Protein AF-A0A6J2LS35-F1 (afdb_monomer_lite)

InterPro domains:
  IPR001895 Ras guanine-nucleotide exchange factors catalytic domain [PS50009] (1-99)
  IPR008937 Ras-like guanine nucleotide exchange factor [PTHR23113] (4-100)
  IPR023578 Ras guanine nucleotide exchange factor domain superfamily [SSF48366] (3-100)
  IPR036964 Ras guanine-nucleotide exchange factor, catalytic domain superfamily [G3DSA:1.10.840.10] (2-99)

Sequence (100 aa):
MHLRGALKRPQKKCVPFLGIYVSDLGMLHTAIQDYPEGHVKHLAKKRKELKVLEEIVLLQQAAQLYSIEPEERFGAWFWALERLSEKESYTLSCQLEPRS

pLDDT: mean 81.87, std 16.04, range [41.88, 97.75]

Foldseek 3Di:
DPPPPDPPDDPDQDDDDCVVLVVVLVVLVVVPVPDDDDPVVVVVSVVSNVVSVVVVVVNVVSNVPDPDDDDVVVVVVVVPDDDDDPVRVVVVVCVVPPDD

Structure (mmCIF, N/CA/C/O backbone):
data_AF-A0A6J2LS35-F1
#
_entry.id   AF-A0A6J2LS35-F1
#
loop_
_atom_site.group_PDB
_atom_site.id
_atom_site.type_symbol
_atom_site.label_atom_id
_atom_site.label_alt_id
_atom_site.label_comp_id
_atom_site.label_asym_id
_atom_site.label_entity_id
_atom_site.label_seq_id
_atom_site.pdbx_PDB_ins_code
_atom_site.Cartn_x
_atom_site.Cartn_y
_atom_site.Cartn_z
_atom_site.occupancy
_atom_site.B_iso_or_equiv
_atom_site.auth_seq_id
_atom_site.auth_comp_id
_atom_site.auth_asym_id
_atom_site.auth_atom_id
_atom_site.pdbx_PDB_model_num
ATOM 1 N N . MET A 1 1 ? 21.664 2.512 -8.862 1.00 41.88 1 MET A N 1
ATOM 2 C CA . MET A 1 1 ? 20.460 2.058 -9.592 1.00 41.88 1 MET A CA 1
ATOM 3 C C . MET A 1 1 ? 20.364 0.548 -9.428 1.00 41.88 1 MET A C 1
ATOM 5 O O . MET A 1 1 ? 21.020 -0.177 -10.165 1.00 41.88 1 MET A O 1
ATOM 9 N N . HIS A 1 2 ? 19.654 0.071 -8.404 1.00 42.22 2 HIS A N 1
ATOM 10 C CA . HIS A 1 2 ? 19.456 -1.367 -8.224 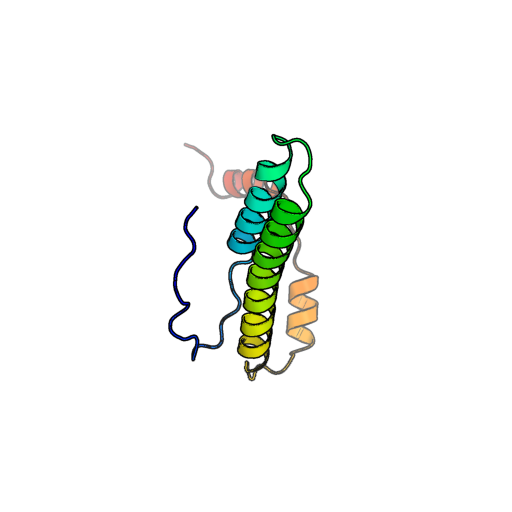1.00 42.22 2 HIS A CA 1
ATOM 11 C C . HIS A 1 2 ? 18.405 -1.825 -9.231 1.00 42.22 2 HIS A C 1
ATOM 13 O O . HIS A 1 2 ? 17.218 -1.844 -8.934 1.00 42.22 2 HIS A O 1
ATOM 19 N N . LEU A 1 3 ? 18.847 -2.177 -10.438 1.00 45.62 3 LEU A N 1
ATOM 20 C CA . LEU A 1 3 ? 18.076 -3.064 -11.297 1.00 45.62 3 LEU A CA 1
ATOM 21 C C . LEU A 1 3 ? 17.991 -4.380 -10.528 1.00 45.62 3 LEU A C 1
ATOM 23 O O . LEU A 1 3 ? 18.936 -5.170 -10.569 1.00 45.62 3 LEU A O 1
ATOM 27 N N . ARG A 1 4 ? 16.929 -4.565 -9.733 1.00 58.81 4 ARG A N 1
ATOM 28 C CA . ARG A 1 4 ? 16.684 -5.837 -9.060 1.00 58.81 4 ARG A CA 1
ATOM 29 C C . ARG A 1 4 ? 16.537 -6.872 -10.166 1.00 58.81 4 ARG A C 1
ATOM 31 O O . ARG A 1 4 ? 15.554 -6.908 -10.899 1.00 58.81 4 ARG A O 1
ATOM 38 N N . GLY A 1 5 ? 17.618 -7.626 -10.350 1.00 42.19 5 GLY A N 1
ATOM 39 C CA . GLY A 1 5 ? 17.678 -8.745 -11.260 1.00 42.19 5 GLY A CA 1
ATOM 40 C C . GLY A 1 5 ? 16.603 -9.724 -10.852 1.00 42.19 5 GLY A C 1
ATOM 41 O O . GLY A 1 5 ? 16.485 -10.018 -9.669 1.00 42.19 5 GLY A O 1
ATOM 42 N N . ALA A 1 6 ? 15.840 -10.168 -11.848 1.00 43.44 6 ALA A N 1
ATOM 43 C CA . ALA A 1 6 ? 14.891 -11.260 -11.779 1.00 43.44 6 ALA A CA 1
ATOM 44 C C . ALA A 1 6 ? 14.162 -11.351 -10.431 1.00 43.44 6 ALA A C 1
ATOM 46 O O . ALA A 1 6 ? 14.650 -11.980 -9.488 1.00 43.44 6 ALA A O 1
ATOM 47 N N . LEU A 1 7 ? 12.913 -10.886 -10.394 1.00 50.53 7 LEU A N 1
ATOM 48 C CA . LEU A 1 7 ? 11.897 -11.635 -9.662 1.00 50.53 7 LEU A CA 1
ATOM 49 C C . LEU A 1 7 ? 11.938 -13.083 -10.183 1.00 50.53 7 LEU A C 1
ATOM 51 O O . LEU A 1 7 ? 11.220 -13.478 -11.100 1.00 50.53 7 LEU A O 1
ATOM 55 N N . LYS A 1 8 ? 12.857 -13.884 -9.634 1.00 51.66 8 LYS A N 1
ATOM 56 C CA . LYS A 1 8 ? 12.871 -15.330 -9.741 1.00 51.66 8 LYS A CA 1
ATOM 57 C C . LYS A 1 8 ? 11.633 -15.773 -8.977 1.00 51.66 8 LYS A C 1
ATOM 59 O O . LYS A 1 8 ? 11.680 -15.997 -7.775 1.00 51.66 8 LYS A O 1
ATOM 64 N N . ARG A 1 9 ? 10.561 -15.894 -9.763 1.00 56.53 9 ARG A N 1
ATOM 65 C CA . ARG A 1 9 ? 9.250 -16.491 -9.492 1.00 56.53 9 ARG A CA 1
ATOM 66 C C . ARG A 1 9 ? 8.395 -15.768 -8.445 1.00 56.53 9 ARG A C 1
ATOM 68 O O . ARG A 1 9 ? 8.708 -15.818 -7.260 1.00 56.53 9 ARG A O 1
ATOM 75 N N . PRO A 1 10 ? 7.178 -15.359 -8.828 1.00 51.66 10 PRO A N 1
ATOM 76 C CA . PRO A 1 10 ? 6.040 -15.452 -7.941 1.00 51.66 10 PRO A CA 1
ATOM 77 C C . PRO A 1 10 ? 5.131 -16.580 -8.442 1.00 51.66 10 PRO A C 1
ATOM 79 O O . PRO A 1 10 ? 4.275 -16.385 -9.291 1.00 51.66 10 PRO A O 1
ATOM 82 N N . GLN A 1 11 ? 5.294 -17.779 -7.877 1.00 54.81 11 GLN A N 1
ATOM 83 C CA . GLN A 1 11 ? 4.161 -18.714 -7.763 1.00 54.81 11 GLN A CA 1
ATOM 84 C C . GLN A 1 11 ? 3.276 -18.371 -6.547 1.00 54.81 11 GLN A C 1
ATOM 86 O O . GLN A 1 11 ? 2.407 -19.146 -6.162 1.00 54.81 11 GLN A O 1
ATOM 91 N N . LYS A 1 12 ? 3.508 -17.223 -5.896 1.00 62.81 12 LYS A N 1
ATOM 92 C CA . LYS A 1 12 ? 2.760 -16.793 -4.718 1.00 62.81 12 LYS A CA 1
ATOM 93 C C . LYS A 1 12 ? 1.816 -15.670 -5.120 1.00 62.81 12 LYS A C 1
ATOM 95 O O . LYS A 1 12 ? 2.274 -14.622 -5.558 1.00 62.81 12 LYS A O 1
ATOM 100 N N . LYS A 1 13 ? 0.517 -15.911 -4.948 1.00 70.38 13 LYS A N 1
ATOM 101 C CA . LYS A 1 13 ? -0.524 -14.880 -4.975 1.00 70.38 13 LYS A CA 1
ATOM 102 C C . LYS A 1 13 ? -0.128 -13.828 -3.932 1.00 70.38 13 LYS A C 1
ATOM 104 O O . LYS A 1 13 ? -0.040 -14.167 -2.751 1.00 70.38 13 LYS A O 1
ATOM 109 N N . CYS A 1 14 ? 0.217 -12.615 -4.358 1.00 81.12 14 CYS A N 1
ATOM 110 C CA . CYS A 1 14 ? 0.576 -11.514 -3.465 1.00 81.12 14 CYS A CA 1
ATOM 111 C C . CYS A 1 14 ? 0.076 -10.180 -4.026 1.00 81.12 14 CYS A C 1
ATOM 113 O O . CYS A 1 14 ? 0.100 -9.960 -5.234 1.00 81.12 14 CYS A O 1
ATOM 115 N N . VAL A 1 15 ? -0.361 -9.284 -3.140 1.00 86.62 15 VAL A N 1
ATOM 116 C CA . VAL A 1 15 ? -0.545 -7.865 -3.461 1.00 86.62 15 VAL A CA 1
ATOM 117 C C . VAL A 1 15 ? 0.760 -7.149 -3.091 1.00 86.62 15 VAL A C 1
ATOM 119 O O . VAL A 1 15 ? 1.141 -7.175 -1.917 1.00 86.62 15 VAL A O 1
ATOM 122 N N . PRO A 1 16 ? 1.500 -6.570 -4.052 1.00 86.56 16 PRO A N 1
ATOM 123 C CA . PRO A 1 16 ? 2.797 -5.961 -3.778 1.00 86.56 16 PRO A CA 1
ATOM 124 C C . PRO A 1 16 ? 2.659 -4.597 -3.088 1.00 86.56 16 PRO A C 1
ATOM 126 O O . PRO A 1 16 ? 1.684 -3.872 -3.281 1.00 86.56 16 PRO A O 1
ATOM 129 N N . PHE A 1 17 ? 3.692 -4.196 -2.343 1.00 88.12 17 PHE A N 1
ATOM 130 C CA . PHE A 1 17 ? 3.796 -2.829 -1.836 1.00 88.12 17 PHE A CA 1
ATOM 131 C C . PHE A 1 17 ? 4.140 -1.864 -2.982 1.00 88.12 17 PHE A C 1
ATOM 133 O O . PHE A 1 17 ? 5.290 -1.775 -3.417 1.00 88.12 17 PHE A O 1
ATOM 140 N N . LEU A 1 18 ? 3.134 -1.127 -3.463 1.00 90.19 18 LEU A N 1
ATOM 141 C CA . LEU A 1 18 ? 3.268 -0.225 -4.613 1.00 90.19 18 LEU A CA 1
ATOM 142 C C . LEU A 1 18 ? 4.261 0.926 -4.392 1.00 90.19 18 LEU A C 1
ATOM 144 O O . LEU A 1 18 ? 4.800 1.449 -5.366 1.00 90.19 18 LEU A O 1
ATOM 148 N N . GLY A 1 19 ? 4.551 1.291 -3.138 1.00 89.38 19 GLY A N 1
ATOM 149 C CA . GLY A 1 19 ? 5.474 2.382 -2.818 1.00 89.38 19 GLY A CA 1
ATOM 150 C C . GLY A 1 19 ? 6.872 2.202 -3.417 1.00 89.38 19 GLY A C 1
ATOM 151 O O . GLY A 1 19 ? 7.463 3.182 -3.856 1.00 89.38 19 GLY A O 1
ATOM 152 N N . ILE A 1 20 ? 7.367 0.962 -3.538 1.00 88.00 20 ILE A N 1
ATOM 153 C CA . ILE A 1 20 ? 8.668 0.678 -4.175 1.00 88.00 20 ILE A CA 1
ATOM 154 C C . ILE A 1 20 ? 8.648 1.062 -5.660 1.00 88.00 20 ILE A C 1
ATOM 156 O O . ILE A 1 20 ? 9.554 1.745 -6.130 1.00 88.00 20 ILE A O 1
ATOM 160 N N . TYR A 1 21 ? 7.588 0.696 -6.382 1.00 89.12 21 TYR A N 1
ATOM 161 C CA . TYR A 1 21 ? 7.445 1.025 -7.800 1.00 89.12 21 TYR A CA 1
ATOM 162 C C . TYR A 1 21 ? 7.266 2.527 -8.024 1.00 89.12 21 TYR A C 1
ATOM 164 O O . TYR A 1 21 ? 7.840 3.086 -8.956 1.00 89.12 21 TYR A O 1
ATOM 172 N N . VAL A 1 22 ? 6.515 3.200 -7.147 1.00 90.00 22 VAL A N 1
ATOM 173 C CA . VAL A 1 22 ? 6.368 4.663 -7.184 1.00 90.00 22 VAL A CA 1
ATOM 174 C C . VAL A 1 22 ? 7.716 5.348 -6.949 1.00 90.00 22 VAL A C 1
ATOM 176 O O . VAL A 1 22 ? 8.042 6.292 -7.665 1.00 90.00 22 VAL A O 1
ATOM 179 N N . SER A 1 23 ? 8.530 4.860 -6.007 1.00 90.62 23 SER A N 1
ATOM 180 C CA . SER A 1 23 ? 9.891 5.369 -5.801 1.00 90.62 23 SER A CA 1
ATOM 181 C C . SER A 1 23 ? 10.787 5.145 -7.021 1.00 90.62 23 SER A C 1
ATOM 183 O O . SER A 1 23 ? 11.469 6.079 -7.437 1.00 90.62 23 SER A O 1
ATOM 185 N N . ASP A 1 24 ? 10.755 3.962 -7.640 1.00 86.44 24 ASP A N 1
ATOM 186 C CA . ASP A 1 24 ? 11.545 3.670 -8.844 1.00 86.44 24 ASP A CA 1
ATOM 187 C C . ASP A 1 24 ? 11.140 4.565 -10.026 1.00 86.44 24 ASP A C 1
ATOM 189 O O . ASP A 1 24 ? 12.001 5.119 -10.716 1.00 86.44 24 ASP A O 1
ATOM 193 N N . LEU A 1 25 ? 9.836 4.767 -10.233 1.00 88.56 25 LEU A N 1
ATOM 194 C CA . LEU A 1 25 ? 9.312 5.692 -11.242 1.00 88.56 25 LEU A CA 1
ATOM 195 C C . LEU A 1 25 ? 9.689 7.145 -10.930 1.00 88.56 25 LEU A C 1
ATOM 197 O O . LEU A 1 25 ? 10.081 7.879 -11.837 1.00 88.56 25 LEU A O 1
ATOM 201 N N . GLY A 1 26 ? 9.633 7.551 -9.661 1.00 87.38 26 GLY A N 1
ATOM 202 C CA . GLY A 1 26 ? 10.064 8.872 -9.205 1.00 87.38 26 GLY A CA 1
ATOM 203 C C . GLY A 1 26 ? 11.552 9.112 -9.458 1.00 87.38 26 GLY A C 1
ATOM 204 O O . GLY A 1 26 ? 11.924 10.129 -10.031 1.00 87.38 26 GLY A O 1
ATOM 205 N N . MET A 1 27 ? 12.411 8.142 -9.139 1.00 84.50 27 MET A N 1
ATOM 206 C CA . MET A 1 27 ? 13.845 8.216 -9.437 1.00 84.50 27 MET A CA 1
ATOM 207 C C . MET A 1 27 ? 14.121 8.280 -10.940 1.00 84.50 27 MET A C 1
ATOM 209 O O . MET A 1 27 ? 14.983 9.048 -11.375 1.00 84.50 27 MET A O 1
ATOM 213 N N . LEU A 1 28 ? 13.396 7.489 -11.741 1.00 83.00 28 LEU A N 1
ATOM 214 C CA . LEU A 1 28 ? 13.472 7.572 -13.198 1.00 83.00 28 LEU A CA 1
ATOM 215 C C . LEU A 1 28 ? 13.067 8.961 -13.688 1.00 83.00 28 LEU A C 1
ATOM 217 O O . LEU A 1 28 ? 13.724 9.440 -14.604 1.00 83.00 28 LEU A O 1
ATOM 221 N N . HIS A 1 29 ? 12.054 9.588 -13.076 1.00 79.25 29 HIS A N 1
ATOM 222 C CA . HIS A 1 29 ? 11.556 10.929 -13.392 1.00 79.25 29 HIS A CA 1
ATOM 223 C C . HIS A 1 29 ? 12.542 12.054 -13.014 1.00 79.25 29 HIS A C 1
ATOM 225 O O . HIS A 1 29 ? 12.779 12.954 -13.817 1.00 79.25 29 HIS A O 1
ATOM 231 N N . THR A 1 30 ? 13.149 12.006 -11.826 1.00 75.25 30 THR A N 1
ATOM 232 C CA . THR A 1 30 ? 14.061 13.060 -11.342 1.00 75.25 30 THR A CA 1
ATOM 233 C C . THR A 1 30 ? 15.407 13.046 -12.061 1.00 75.25 30 THR A C 1
ATOM 235 O O . THR A 1 30 ? 15.935 14.106 -12.377 1.00 75.25 30 THR A O 1
ATOM 238 N N . ALA A 1 31 ? 15.927 11.869 -12.431 1.00 64.50 31 ALA A N 1
ATOM 239 C CA . ALA A 1 31 ? 17.188 11.732 -13.175 1.00 64.50 31 ALA A CA 1
ATOM 240 C C . ALA A 1 31 ? 17.182 12.383 -14.583 1.00 64.50 31 ALA A C 1
ATOM 242 O O . ALA A 1 31 ? 18.167 12.294 -15.316 1.00 64.50 31 ALA A O 1
ATOM 243 N N . ILE A 1 32 ? 16.064 12.991 -14.989 1.00 54.84 32 ILE A N 1
ATOM 244 C CA . ILE A 1 32 ? 15.842 13.631 -16.291 1.00 54.84 32 ILE A CA 1
ATOM 245 C C . ILE A 1 32 ? 15.959 15.149 -16.222 1.00 54.84 32 ILE A C 1
ATOM 247 O O . ILE A 1 32 ? 16.265 15.753 -17.246 1.00 54.84 32 ILE A O 1
ATOM 251 N N . GLN A 1 33 ? 15.746 15.770 -15.058 1.00 54.78 33 GLN A N 1
ATOM 252 C CA . GLN A 1 33 ? 15.811 17.232 -14.947 1.00 54.78 33 GLN A CA 1
ATOM 253 C C . GLN A 1 33 ? 17.235 17.787 -15.145 1.00 54.78 33 GLN A C 1
ATOM 255 O O . GLN A 1 33 ? 17.385 18.973 -15.417 1.00 54.78 33 GLN A O 1
ATOM 260 N N . ASP A 1 34 ? 18.259 16.927 -15.124 1.00 55.16 34 ASP A N 1
ATOM 261 C CA . ASP A 1 34 ? 19.670 17.321 -15.205 1.00 55.16 34 ASP A CA 1
ATOM 262 C C . ASP A 1 34 ? 20.290 17.290 -16.623 1.00 55.16 34 ASP A C 1
ATOM 264 O O . ASP A 1 34 ? 21.495 17.515 -16.750 1.00 55.16 34 ASP A O 1
ATOM 268 N N . TYR A 1 35 ? 19.546 16.990 -17.705 1.00 56.19 35 TYR A N 1
ATOM 269 C CA . TYR A 1 35 ? 20.178 16.763 -19.023 1.00 56.19 35 TYR A CA 1
ATOM 270 C C . TYR A 1 35 ? 19.425 17.343 -20.235 1.00 56.19 35 TYR A C 1
ATOM 272 O O . TYR A 1 35 ? 18.290 16.936 -20.489 1.00 56.19 35 TYR A O 1
ATOM 280 N N . PRO A 1 36 ? 20.074 18.190 -21.069 1.00 59.97 36 PRO A N 1
ATOM 281 C CA . PRO A 1 36 ? 19.502 18.636 -22.335 1.00 59.97 36 PRO A CA 1
ATOM 282 C C . PRO A 1 36 ? 19.335 17.451 -23.302 1.00 59.97 36 PRO A C 1
ATOM 284 O O . PRO A 1 36 ? 20.163 16.538 -23.384 1.00 59.97 36 PRO A O 1
ATOM 287 N N . GLU A 1 37 ? 18.193 17.446 -23.975 1.00 59.19 37 GLU A N 1
ATOM 288 C CA . GLU A 1 37 ? 17.530 16.297 -24.582 1.00 59.19 37 GLU A CA 1
ATOM 289 C C . GLU A 1 37 ? 18.313 15.656 -25.740 1.00 59.19 37 GLU A C 1
ATOM 291 O O . GLU A 1 37 ? 18.639 16.291 -26.737 1.00 59.19 37 GLU A O 1
ATOM 296 N N . GLY A 1 38 ? 18.552 14.344 -25.652 1.00 64.00 38 GLY A N 1
ATOM 297 C CA . GLY A 1 38 ? 18.974 13.522 -26.789 1.00 64.00 38 GLY A CA 1
ATOM 298 C C . GLY A 1 38 ? 17.970 12.394 -27.036 1.00 64.00 38 GLY A C 1
ATOM 299 O O . GLY A 1 38 ? 17.673 11.630 -26.113 1.00 64.00 38 GLY A O 1
ATOM 300 N N . HIS A 1 39 ? 17.476 12.244 -28.272 1.00 66.44 39 HIS A N 1
ATOM 301 C CA . HIS A 1 39 ? 16.434 11.269 -28.658 1.00 66.44 39 HIS A CA 1
ATOM 302 C C . HIS A 1 39 ? 16.702 9.828 -28.175 1.00 66.44 39 HIS A C 1
ATOM 304 O O . HIS A 1 39 ? 15.795 9.137 -27.710 1.00 66.44 39 HIS A O 1
ATOM 310 N N . VAL A 1 40 ? 17.960 9.376 -28.208 1.00 66.12 40 VAL A N 1
ATOM 311 C CA . VAL A 1 40 ? 18.353 8.019 -27.780 1.00 66.12 40 VAL A CA 1
ATOM 312 C C . VAL A 1 40 ? 18.166 7.808 -26.267 1.00 66.12 40 VAL A C 1
ATOM 314 O O . VAL A 1 40 ? 17.743 6.731 -25.837 1.00 66.12 40 VAL A O 1
ATOM 317 N N . LYS A 1 41 ? 18.410 8.836 -25.442 1.00 68.69 41 LYS A N 1
ATOM 318 C CA . LYS A 1 41 ? 18.225 8.766 -23.980 1.00 68.69 41 LYS A CA 1
ATOM 319 C C . LYS A 1 41 ? 16.740 8.752 -23.600 1.00 68.69 41 LYS A C 1
ATOM 321 O O . LYS A 1 41 ? 16.362 8.030 -22.677 1.00 68.69 41 LYS A O 1
ATOM 326 N N . HIS A 1 42 ? 15.892 9.458 -24.354 1.00 70.88 42 HIS A N 1
ATOM 327 C CA . HIS A 1 42 ? 14.438 9.438 -24.159 1.00 70.88 42 HIS A CA 1
ATOM 328 C C . HIS A 1 42 ? 13.852 8.034 -24.386 1.00 70.88 42 HIS A C 1
ATOM 330 O O . HIS A 1 42 ? 13.045 7.551 -23.591 1.00 70.88 42 HIS A O 1
ATOM 336 N N . LEU A 1 43 ? 14.313 7.327 -25.422 1.00 78.56 43 LEU A N 1
ATOM 337 C CA . LEU A 1 43 ? 13.894 5.946 -25.686 1.00 78.56 43 LEU A CA 1
ATOM 338 C C . LEU A 1 43 ? 14.376 4.976 -24.600 1.00 78.56 43 LEU A C 1
ATOM 340 O O . LEU A 1 43 ? 13.620 4.108 -24.163 1.00 78.56 43 LEU A O 1
ATOM 344 N N . ALA A 1 44 ? 15.614 5.129 -24.121 1.00 80.88 44 ALA A N 1
ATOM 345 C CA . ALA A 1 44 ? 16.136 4.318 -23.022 1.00 80.88 44 ALA A CA 1
ATOM 346 C C . ALA A 1 44 ? 15.344 4.527 -21.717 1.00 80.88 44 ALA A C 1
ATOM 348 O O . ALA A 1 44 ? 15.081 3.558 -21.003 1.00 80.88 44 ALA A O 1
ATOM 349 N N . LYS A 1 45 ? 14.915 5.764 -21.433 1.00 78.00 45 LYS A N 1
ATOM 350 C CA . LYS A 1 45 ? 14.005 6.092 -20.326 1.00 78.00 45 LYS A CA 1
ATOM 351 C C . LYS A 1 45 ? 12.660 5.386 -20.493 1.00 78.00 45 LYS A C 1
ATOM 353 O O . LYS A 1 45 ? 12.262 4.640 -19.603 1.00 78.00 45 LYS A O 1
ATOM 358 N N . LYS A 1 46 ? 11.997 5.564 -21.640 1.00 83.88 46 LYS A N 1
ATOM 359 C CA . LYS A 1 46 ? 10.686 4.954 -21.918 1.00 83.88 46 LYS A CA 1
ATOM 360 C C . LYS A 1 46 ? 10.716 3.434 -21.790 1.00 83.88 46 LYS A C 1
ATOM 362 O O . LYS A 1 46 ? 9.798 2.848 -21.233 1.00 83.88 46 LYS A O 1
ATOM 367 N N . ARG A 1 47 ? 11.815 2.798 -22.205 1.00 87.75 47 ARG A N 1
ATOM 368 C CA . ARG A 1 47 ? 12.033 1.356 -22.008 1.00 87.75 47 ARG A CA 1
ATOM 369 C C . ARG A 1 47 ? 12.150 0.956 -20.535 1.00 87.75 47 ARG A C 1
ATOM 371 O O . ARG A 1 47 ? 11.714 -0.132 -20.184 1.00 87.75 47 ARG A O 1
ATOM 378 N N . LYS A 1 48 ? 12.753 1.784 -19.676 1.00 87.31 48 LYS A N 1
ATOM 379 C CA . LYS A 1 48 ? 12.849 1.505 -18.232 1.00 87.31 48 LYS A CA 1
ATOM 380 C C . LYS A 1 48 ? 11.509 1.711 -17.522 1.00 87.31 48 LYS A C 1
ATOM 382 O O . LYS A 1 48 ? 11.148 0.866 -16.716 1.00 87.31 48 LYS A O 1
ATOM 387 N N . GLU A 1 49 ? 10.773 2.771 -17.860 1.00 88.25 49 GLU A N 1
ATOM 388 C CA . GLU A 1 49 ? 9.403 2.994 -17.363 1.00 88.25 49 GLU A CA 1
ATOM 389 C C . GLU A 1 49 ? 8.488 1.826 -17.746 1.00 88.25 49 GLU A C 1
ATOM 391 O O . GLU A 1 49 ? 7.798 1.276 -16.893 1.00 88.25 49 GLU A O 1
ATOM 396 N N . LEU A 1 50 ? 8.539 1.399 -19.012 1.00 90.12 50 LEU A N 1
ATOM 397 C CA . LEU A 1 50 ? 7.729 0.288 -19.502 1.00 90.12 50 LEU A CA 1
ATOM 398 C C . LEU A 1 50 ? 8.008 -1.008 -18.731 1.00 90.12 50 LEU A C 1
ATOM 400 O O . LEU A 1 50 ? 7.063 -1.663 -18.317 1.00 90.12 50 LEU A O 1
ATOM 404 N N . LYS A 1 51 ? 9.277 -1.333 -18.455 1.00 90.38 51 LYS A N 1
ATOM 405 C CA . LYS A 1 51 ? 9.636 -2.522 -17.661 1.00 90.38 51 LYS A CA 1
ATOM 406 C C . LYS A 1 51 ? 9.028 -2.516 -16.259 1.00 90.38 51 LYS A C 1
ATOM 408 O O . LYS A 1 51 ? 8.605 -3.559 -15.776 1.00 90.38 51 LYS A O 1
ATOM 413 N N . VAL A 1 52 ? 8.986 -1.351 -15.612 1.00 89.25 52 VAL A N 1
ATOM 414 C CA . VAL A 1 52 ? 8.360 -1.201 -14.290 1.00 89.25 52 VAL A CA 1
ATOM 415 C C . VAL A 1 52 ? 6.849 -1.444 -14.380 1.00 89.25 52 VAL A C 1
ATOM 417 O O . VAL A 1 52 ? 6.286 -2.144 -13.544 1.00 89.25 52 VAL A O 1
ATOM 420 N N . LEU A 1 53 ? 6.192 -0.919 -15.418 1.00 90.81 53 LEU A N 1
ATOM 421 C CA . LEU A 1 53 ? 4.761 -1.144 -15.648 1.00 90.81 53 LEU A CA 1
ATOM 422 C C . LEU A 1 53 ? 4.444 -2.608 -15.988 1.00 90.81 53 LEU A C 1
ATOM 424 O O . LEU A 1 53 ? 3.469 -3.150 -15.475 1.00 90.81 53 LEU A O 1
ATOM 428 N N . GLU A 1 54 ? 5.268 -3.258 -16.810 1.00 91.06 54 GLU A N 1
ATOM 429 C CA . GLU A 1 54 ? 5.139 -4.683 -17.142 1.00 91.06 54 GLU A CA 1
ATOM 430 C C . GLU A 1 54 ? 5.191 -5.555 -15.878 1.00 91.06 54 GLU A C 1
ATOM 432 O O . GLU A 1 54 ? 4.388 -6.474 -15.725 1.00 91.06 54 GLU A O 1
ATOM 437 N N . GLU A 1 55 ? 6.077 -5.234 -14.932 1.00 88.50 55 GLU A N 1
ATOM 438 C CA . GLU A 1 55 ? 6.156 -5.929 -13.645 1.00 88.50 55 GLU A CA 1
ATOM 439 C C . GLU A 1 55 ? 4.881 -5.745 -12.804 1.00 88.50 55 GLU A C 1
ATOM 441 O O . GLU A 1 55 ? 4.360 -6.719 -12.255 1.00 88.50 55 GLU A O 1
ATOM 446 N N . ILE A 1 56 ? 4.326 -4.528 -12.757 1.00 89.06 56 ILE A N 1
ATOM 447 C CA . ILE A 1 56 ? 3.055 -4.249 -12.068 1.00 89.06 56 ILE A CA 1
ATOM 448 C C . ILE A 1 56 ? 1.912 -5.070 -12.679 1.00 89.06 56 ILE A C 1
ATOM 450 O O . ILE A 1 56 ? 1.133 -5.671 -11.938 1.00 89.06 56 ILE A O 1
ATOM 454 N N . VAL A 1 57 ? 1.822 -5.141 -14.010 1.00 89.94 57 VAL A N 1
ATOM 455 C CA . VAL A 1 57 ? 0.786 -5.926 -14.706 1.00 89.94 57 VAL A CA 1
ATOM 456 C C . VAL A 1 57 ? 0.900 -7.414 -14.368 1.00 89.94 57 VAL A C 1
ATOM 458 O O . VAL A 1 57 ? -0.108 -8.056 -14.070 1.00 89.94 57 VAL A O 1
ATOM 461 N N . LEU A 1 58 ? 2.115 -7.971 -14.347 1.00 88.75 58 LEU A N 1
ATOM 462 C CA . LEU A 1 58 ? 2.332 -9.371 -13.958 1.00 88.75 58 LEU A CA 1
ATOM 463 C C . LEU A 1 58 ? 1.889 -9.644 -12.514 1.00 88.75 58 LEU A C 1
ATOM 465 O O . LEU A 1 58 ? 1.299 -10.687 -12.226 1.00 88.75 58 LEU A O 1
ATOM 469 N N . LEU A 1 59 ? 2.135 -8.706 -11.600 1.00 87.12 59 LEU A N 1
ATOM 470 C CA . LEU A 1 59 ? 1.706 -8.826 -10.206 1.00 87.12 59 LEU A CA 1
ATOM 471 C C . LEU A 1 59 ? 0.185 -8.725 -10.063 1.00 87.12 59 LEU A C 1
ATOM 473 O O . LEU A 1 59 ? -0.399 -9.468 -9.277 1.00 87.12 59 LEU A O 1
ATOM 477 N N . GLN A 1 60 ? -0.473 -7.874 -10.853 1.00 88.69 60 GLN A N 1
ATOM 478 C CA . GLN A 1 60 ? -1.936 -7.809 -10.905 1.00 88.69 60 GLN A CA 1
ATOM 479 C C . GLN A 1 60 ? -2.542 -9.132 -11.384 1.00 88.69 60 GLN A C 1
ATOM 481 O O . GLN A 1 60 ? -3.481 -9.627 -10.765 1.00 88.69 60 GLN A O 1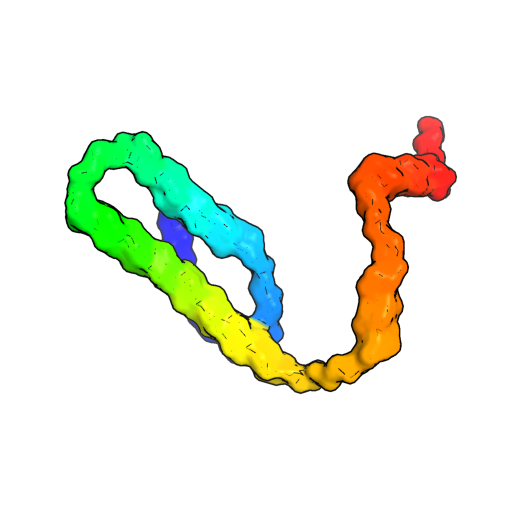
ATOM 486 N N . GLN A 1 61 ? -1.977 -9.747 -12.426 1.00 88.81 61 GLN A N 1
ATOM 487 C CA . GLN A 1 61 ? -2.403 -11.072 -12.894 1.00 88.81 61 GLN A CA 1
ATOM 488 C C . GLN A 1 61 ? -2.214 -12.144 -11.811 1.00 88.81 61 GLN A C 1
ATOM 490 O O . GLN A 1 61 ? -3.096 -12.970 -11.592 1.00 88.81 61 GLN A O 1
ATOM 495 N N . ALA A 1 62 ? -1.095 -12.114 -11.079 1.00 86.38 62 ALA A N 1
ATOM 496 C CA . ALA A 1 62 ? -0.865 -13.032 -9.964 1.00 86.38 62 ALA A CA 1
ATOM 497 C C . ALA A 1 62 ? -1.856 -12.814 -8.804 1.00 86.38 62 ALA A C 1
ATOM 499 O O . ALA A 1 62 ? -2.277 -13.781 -8.166 1.00 86.38 62 ALA A O 1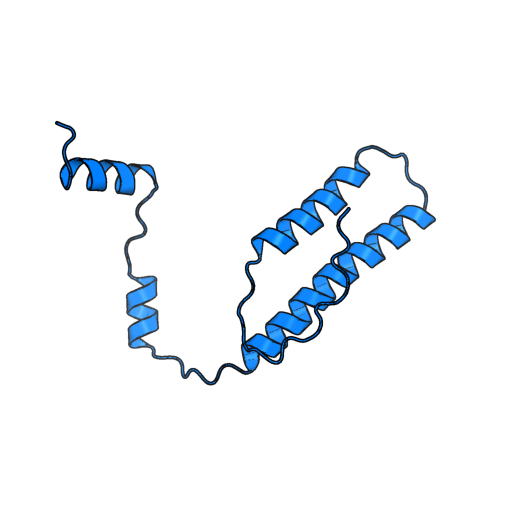
ATOM 500 N N . ALA A 1 63 ? -2.252 -11.566 -8.540 1.00 86.00 63 ALA A N 1
ATOM 501 C CA . ALA A 1 63 ? -3.269 -11.232 -7.548 1.00 86.00 63 ALA A CA 1
ATOM 502 C C . ALA A 1 63 ? -4.680 -11.662 -7.993 1.00 86.00 63 ALA A C 1
ATOM 504 O O . ALA A 1 63 ? -5.466 -12.114 -7.170 1.00 86.00 63 ALA A O 1
ATOM 505 N N . GLN A 1 64 ? -5.004 -11.640 -9.287 1.00 84.75 64 GLN A N 1
ATOM 506 C CA . GLN A 1 64 ? -6.292 -12.160 -9.781 1.00 84.75 64 GLN A CA 1
ATOM 507 C C . GLN A 1 64 ? -6.498 -13.653 -9.492 1.00 84.75 64 GLN A C 1
ATOM 509 O O . GLN A 1 64 ? -7.623 -14.137 -9.517 1.00 84.75 64 GLN A O 1
ATOM 514 N N . LEU A 1 65 ? -5.433 -14.393 -9.177 1.00 85.94 65 LEU A N 1
ATOM 515 C CA . LEU A 1 65 ? -5.543 -15.793 -8.785 1.00 85.94 65 LEU A CA 1
ATOM 516 C C . LEU A 1 65 ? -6.085 -15.974 -7.358 1.00 85.94 65 LEU A C 1
ATOM 518 O O . LEU A 1 65 ? -6.309 -17.119 -6.953 1.00 85.94 65 LEU A O 1
ATOM 522 N N . TYR A 1 66 ? -6.250 -14.918 -6.552 1.00 85.38 66 TYR A N 1
ATOM 523 C CA . TYR A 1 66 ? -6.925 -15.029 -5.255 1.00 85.38 66 TYR A CA 1
ATOM 524 C C . TYR A 1 66 ? -8.360 -15.534 -5.451 1.00 85.38 66 TYR A C 1
ATOM 526 O O . TYR A 1 66 ? -9.132 -14.962 -6.204 1.00 85.38 66 TYR A O 1
ATOM 534 N N . SER A 1 67 ? -8.707 -16.612 -4.746 1.00 87.75 67 SER A N 1
ATOM 535 C CA . SER A 1 67 ? -10.067 -17.159 -4.717 1.00 87.75 67 SER A CA 1
ATOM 536 C C . SER A 1 67 ? -10.747 -16.651 -3.450 1.00 87.75 67 SER A C 1
ATOM 538 O O . SER A 1 67 ? -10.899 -17.399 -2.486 1.00 87.75 67 SER A O 1
ATOM 540 N N . ILE A 1 68 ? -11.022 -15.349 -3.412 1.00 88.88 68 ILE A N 1
ATOM 541 C CA . ILE A 1 68 ? -11.717 -14.688 -2.305 1.00 88.88 68 ILE A CA 1
ATOM 542 C C . ILE A 1 68 ? -13.027 -14.161 -2.874 1.00 88.88 68 ILE A C 1
ATOM 544 O O . ILE A 1 68 ? -13.010 -13.299 -3.751 1.00 88.88 68 ILE A O 1
ATOM 548 N N . GLU A 1 69 ? -14.142 -14.684 -2.377 1.00 92.75 69 GLU A N 1
ATOM 549 C CA . GLU A 1 69 ? -15.463 -14.189 -2.750 1.00 92.75 69 GLU A CA 1
ATOM 550 C C . GLU A 1 69 ? -15.732 -12.850 -2.048 1.00 92.75 69 GLU A C 1
ATOM 552 O O . GLU A 1 69 ? -15.463 -12.728 -0.846 1.00 92.75 69 GLU A O 1
ATOM 557 N N . PRO A 1 70 ? -16.249 -11.833 -2.758 1.00 91.38 70 PRO A N 1
ATOM 558 C CA . PRO A 1 70 ? -16.640 -1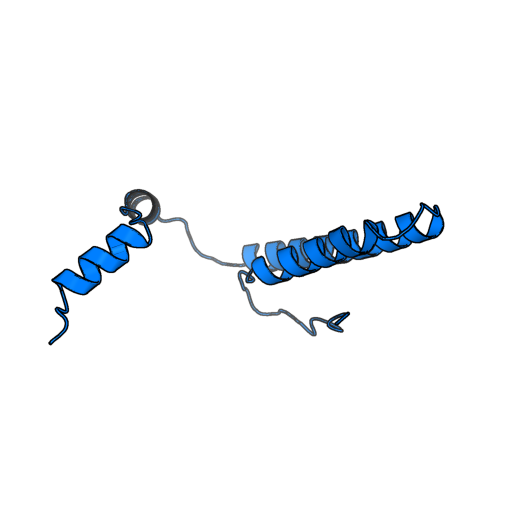0.580 -2.132 1.00 91.38 70 PRO A CA 1
ATOM 559 C C . PRO A 1 70 ? -17.764 -10.800 -1.113 1.00 91.38 70 PRO A C 1
ATOM 561 O O . PRO A 1 70 ? -18.831 -11.308 -1.449 1.00 91.38 70 PRO A O 1
ATOM 564 N N . GLU A 1 71 ? -17.557 -10.357 0.126 1.00 96.56 71 GLU A N 1
ATOM 565 C CA . GLU A 1 71 ? -18.618 -10.285 1.129 1.00 96.56 71 GLU A CA 1
ATOM 566 C C . GLU A 1 71 ? -19.111 -8.838 1.245 1.00 96.56 71 GLU A C 1
ATOM 568 O O . GLU A 1 71 ? -18.410 -7.959 1.753 1.00 96.56 71 GLU A O 1
ATOM 573 N N . GLU A 1 72 ? -20.340 -8.580 0.794 1.00 96.88 72 GLU A N 1
ATOM 574 C CA . GLU A 1 72 ? -20.910 -7.225 0.764 1.00 96.88 72 GLU A CA 1
ATOM 575 C C . GLU A 1 72 ? -20.9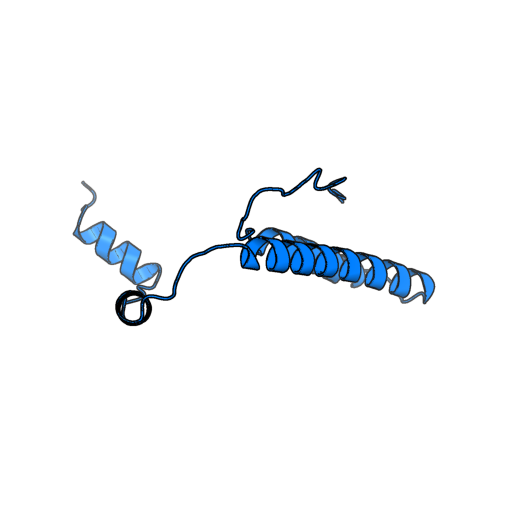39 -6.561 2.146 1.00 96.88 72 GLU A C 1
ATOM 577 O O . GLU A 1 72 ? -20.637 -5.375 2.276 1.00 96.88 72 GLU A O 1
ATOM 582 N N . ARG A 1 73 ? -21.253 -7.333 3.195 1.00 97.25 73 ARG A N 1
ATOM 583 C CA . ARG A 1 73 ? -21.299 -6.839 4.580 1.00 97.25 73 ARG A CA 1
ATOM 584 C C . ARG A 1 73 ? -19.927 -6.403 5.073 1.00 97.25 73 ARG A C 1
ATOM 586 O O . ARG A 1 73 ? -19.815 -5.345 5.688 1.00 97.25 73 ARG A O 1
ATOM 593 N N . PHE A 1 74 ? -18.896 -7.188 4.769 1.00 96.44 74 PHE A N 1
ATOM 594 C CA . PHE A 1 74 ? -17.519 -6.828 5.080 1.00 96.44 74 PHE A CA 1
ATOM 595 C C . PHE A 1 74 ? -17.106 -5.561 4.332 1.00 96.44 74 PHE A C 1
ATOM 597 O O . PHE A 1 74 ? -16.552 -4.652 4.942 1.00 96.44 74 PHE A O 1
ATOM 604 N N . GLY A 1 75 ? -17.427 -5.467 3.037 1.00 95.88 75 GLY A N 1
ATOM 605 C CA . GLY A 1 75 ? -17.151 -4.275 2.238 1.00 95.88 75 GLY A CA 1
ATOM 606 C C . GLY A 1 75 ? -17.802 -3.024 2.829 1.00 95.88 75 GLY A C 1
ATOM 607 O O . GLY A 1 75 ? -17.121 -2.028 3.058 1.00 95.88 75 GLY A O 1
ATOM 608 N N . ALA A 1 76 ? -19.099 -3.088 3.137 1.00 97.00 76 ALA A N 1
ATOM 609 C CA . ALA A 1 76 ? -19.830 -1.979 3.744 1.00 97.00 76 ALA A CA 1
ATOM 610 C C . ALA A 1 76 ? -19.244 -1.567 5.105 1.00 97.00 76 ALA A C 1
ATOM 612 O O . ALA A 1 76 ? -19.029 -0.380 5.336 1.00 97.00 76 ALA A O 1
ATOM 613 N N . TRP A 1 77 ? -18.936 -2.532 5.979 1.00 97.06 77 TRP A N 1
ATOM 614 C CA . TRP A 1 77 ? -18.285 -2.267 7.265 1.00 97.06 77 TRP A CA 1
ATOM 615 C C . TRP A 1 77 ? -16.910 -1.616 7.086 1.00 97.06 77 TRP A C 1
ATOM 617 O O . TRP A 1 77 ? -16.640 -0.593 7.707 1.00 97.06 77 TRP A O 1
ATOM 627 N N . PHE A 1 78 ? -16.069 -2.159 6.203 1.00 96.31 78 PHE A N 1
ATOM 628 C CA . PHE A 1 78 ? -14.721 -1.656 5.947 1.00 96.31 78 PHE A CA 1
ATOM 629 C C . PHE A 1 78 ? -14.733 -0.210 5.434 1.00 96.31 78 PHE A C 1
ATOM 631 O O . PHE A 1 78 ? -13.928 0.606 5.878 1.00 96.31 78 PHE A O 1
ATOM 638 N N . TRP A 1 79 ? -15.667 0.126 4.538 1.00 95.75 79 TRP A N 1
ATOM 639 C CA . TRP A 1 79 ? -15.840 1.493 4.036 1.00 95.75 79 TRP A CA 1
ATOM 640 C C . TRP A 1 79 ? -16.450 2.452 5.063 1.00 95.75 79 TRP A C 1
ATOM 642 O O . TRP A 1 79 ? -16.207 3.653 4.975 1.00 95.75 79 TRP A O 1
ATOM 652 N N . ALA A 1 80 ? -17.225 1.940 6.020 1.00 96.62 80 ALA A N 1
ATOM 653 C CA . ALA A 1 80 ? -17.833 2.734 7.084 1.00 96.62 80 ALA A CA 1
ATOM 654 C C . ALA A 1 80 ? -16.887 3.013 8.266 1.00 96.62 80 ALA A C 1
ATOM 656 O O . ALA A 1 80 ? -17.228 3.831 9.120 1.00 96.62 80 ALA A O 1
ATOM 657 N N . LEU A 1 81 ? -15.725 2.351 8.343 1.00 95.50 81 LEU A N 1
ATOM 658 C CA . LEU A 1 81 ? -14.742 2.605 9.398 1.00 95.50 81 LEU A CA 1
ATOM 659 C C . LEU A 1 81 ? -14.270 4.064 9.360 1.00 95.50 81 LEU A C 1
ATOM 661 O O . LEU A 1 81 ? -13.772 4.551 8.342 1.00 95.50 81 LEU A O 1
ATOM 665 N N . GLU A 1 82 ? -14.391 4.747 10.499 1.00 94.75 82 GLU A N 1
ATOM 666 C CA . GLU A 1 82 ? -13.889 6.106 10.666 1.00 94.75 82 GLU A CA 1
ATOM 667 C C . GLU A 1 82 ? -12.369 6.136 10.467 1.00 94.75 82 GLU A C 1
ATOM 669 O O . GLU A 1 82 ? -11.609 5.403 11.106 1.00 94.75 82 GLU A O 1
ATOM 674 N N . ARG A 1 83 ? -11.913 6.999 9.557 1.00 94.88 83 ARG A N 1
ATOM 675 C CA . ARG A 1 83 ? -10.491 7.215 9.298 1.00 94.88 83 ARG A CA 1
ATOM 676 C C . ARG A 1 83 ? -10.007 8.398 10.116 1.00 94.88 83 ARG A C 1
ATOM 678 O O . ARG A 1 83 ? -10.125 9.538 9.676 1.00 94.88 83 ARG A O 1
ATOM 685 N N . LEU A 1 84 ? -9.414 8.104 11.265 1.00 96.81 84 LEU A N 1
ATOM 686 C CA . LEU A 1 84 ? -8.741 9.113 12.072 1.00 96.81 84 LEU A CA 1
ATOM 687 C C . LEU A 1 84 ? -7.516 9.658 11.328 1.00 96.81 84 LEU A C 1
ATOM 689 O O . LEU A 1 84 ? -6.732 8.911 10.733 1.00 96.81 84 LEU A O 1
ATOM 693 N N . SER A 1 85 ? -7.326 10.970 11.390 1.00 97.38 85 SER A N 1
ATOM 694 C CA . SER A 1 85 ? -6.061 11.604 11.031 1.00 97.38 85 SER A CA 1
ATOM 695 C C . SER A 1 85 ? -4.945 11.170 11.986 1.00 97.38 85 SER A C 1
ATOM 697 O O . SER A 1 85 ? -5.181 10.648 13.079 1.00 97.38 85 SER A O 1
ATOM 699 N N . GLU A 1 86 ? -3.698 11.427 11.594 1.00 97.56 86 GLU A N 1
ATOM 700 C CA . GLU A 1 86 ? -2.536 11.186 12.455 1.00 97.56 86 GLU A CA 1
ATOM 701 C C . GLU A 1 86 ? -2.658 11.935 13.792 1.00 97.56 86 GLU A C 1
ATOM 703 O O . GLU A 1 86 ? -2.392 11.370 14.851 1.00 97.56 86 GLU A O 1
ATOM 708 N N . LYS A 1 87 ? -3.145 13.184 13.758 1.00 97.62 87 LYS A N 1
ATOM 709 C CA . LYS A 1 87 ? -3.348 14.004 14.956 1.00 97.62 87 LYS A CA 1
ATOM 710 C C . LYS A 1 87 ? -4.417 13.415 15.876 1.00 97.62 87 LYS A C 1
ATOM 712 O O . LYS A 1 87 ? -4.183 13.325 17.077 1.00 97.62 87 LYS A O 1
ATOM 717 N N . GLU A 1 88 ? -5.567 13.021 15.332 1.00 97.75 88 GLU A N 1
ATOM 718 C CA . GLU A 1 88 ? -6.651 12.410 16.115 1.00 97.75 88 GLU A CA 1
ATOM 719 C C . GLU A 1 88 ? -6.201 11.087 16.731 1.00 97.75 88 GLU A C 1
ATOM 721 O O . GLU A 1 88 ? -6.377 10.882 17.929 1.00 97.75 88 GLU A O 1
ATOM 726 N N . SER A 1 89 ? -5.529 10.246 15.941 1.00 96.94 89 SER A N 1
ATOM 727 C CA . SER A 1 89 ? -4.947 8.983 16.407 1.00 96.94 89 SER A CA 1
ATOM 728 C C . SER A 1 89 ? -3.963 9.210 17.557 1.00 96.94 89 SER A C 1
ATOM 730 O O . SER A 1 89 ? -4.024 8.526 18.577 1.00 96.94 89 SER A O 1
ATOM 732 N N . TYR A 1 90 ? -3.085 10.209 17.428 1.00 96.25 90 TYR A N 1
ATOM 733 C CA . TYR A 1 90 ? -2.119 10.568 18.464 1.00 96.25 90 TYR A CA 1
ATOM 734 C C . TYR A 1 90 ? -2.795 11.091 19.737 1.00 96.25 90 TYR A C 1
ATOM 736 O O . TYR A 1 90 ? -2.440 10.678 20.842 1.00 96.25 90 TYR A O 1
ATOM 744 N N . THR A 1 91 ? -3.785 11.978 19.608 1.00 96.69 91 THR A N 1
ATOM 745 C CA . THR A 1 91 ? -4.540 12.496 20.757 1.00 96.69 91 THR A CA 1
ATOM 746 C C . THR A 1 91 ? -5.277 11.375 21.484 1.00 96.69 91 THR A C 1
ATOM 748 O O . THR A 1 91 ? -5.182 11.299 22.707 1.00 96.69 91 THR A O 1
ATOM 751 N N . LEU A 1 92 ? -5.954 10.488 20.752 1.00 96.31 92 LEU A N 1
ATOM 752 C CA . LEU A 1 92 ? -6.685 9.361 21.329 1.00 96.31 92 LEU A CA 1
ATOM 753 C C . LEU A 1 92 ? -5.733 8.385 22.036 1.00 96.31 92 LEU A C 1
ATOM 755 O O . LEU A 1 92 ? -6.005 7.954 23.153 1.00 96.31 92 LEU A O 1
ATOM 759 N N . SER A 1 93 ? -4.572 8.111 21.434 1.00 96.75 93 SER A N 1
ATOM 760 C CA . SER A 1 93 ? -3.510 7.317 22.059 1.00 96.75 93 SER A CA 1
ATOM 761 C C . SER A 1 93 ? -3.046 7.930 23.386 1.00 96.75 93 SER A C 1
ATOM 763 O O . SER A 1 93 ? -3.005 7.224 24.388 1.00 96.75 93 SER A O 1
ATOM 765 N N . CYS A 1 94 ? -2.797 9.244 23.441 1.00 96.69 94 CYS A N 1
ATOM 766 C CA . CYS A 1 94 ? -2.403 9.930 24.680 1.00 96.69 94 CYS A CA 1
ATOM 767 C C . CYS A 1 94 ? -3.491 9.921 25.768 1.00 96.69 94 CYS A C 1
ATOM 769 O O . CYS A 1 94 ? -3.173 10.038 26.948 1.00 96.69 94 CYS A O 1
ATOM 771 N N . GLN A 1 95 ? -4.769 9.846 25.386 1.00 96.38 95 GLN A N 1
ATOM 772 C CA . GLN A 1 95 ? -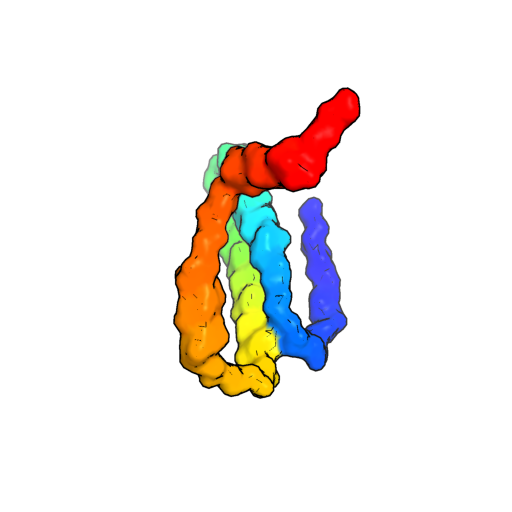5.881 9.758 26.339 1.00 96.38 95 GLN A CA 1
ATOM 773 C C . GLN A 1 95 ? -5.997 8.360 26.950 1.00 96.38 95 GLN A C 1
ATOM 775 O O . GLN A 1 95 ? -6.281 8.238 28.139 1.00 96.38 95 GLN A O 1
ATOM 780 N N . LEU A 1 96 ? -5.783 7.320 26.138 1.00 96.62 96 LEU A N 1
ATOM 781 C CA . LEU A 1 96 ? -5.801 5.925 26.582 1.00 96.62 96 LEU A CA 1
ATOM 782 C C . LEU A 1 96 ? -4.574 5.585 27.432 1.00 96.62 96 LEU A C 1
ATOM 784 O O . LEU A 1 96 ? -4.693 4.874 28.427 1.00 96.62 96 LEU A O 1
ATOM 788 N N . GLU A 1 97 ? -3.414 6.124 27.059 1.00 97.12 97 GLU A N 1
ATOM 789 C CA . GLU A 1 97 ? -2.137 5.925 27.742 1.00 97.12 97 GLU A CA 1
ATOM 790 C C . GLU A 1 97 ? -1.518 7.289 28.103 1.00 97.12 97 GLU A C 1
ATOM 792 O O . GLU A 1 97 ? -0.664 7.810 27.373 1.00 97.12 97 GLU A O 1
ATOM 797 N N . PRO A 1 98 ? -1.945 7.908 29.224 1.00 91.75 98 PRO A N 1
ATOM 798 C CA . PRO A 1 98 ? -1.370 9.163 29.683 1.00 91.75 98 PRO A CA 1
ATOM 799 C C . PRO A 1 98 ? 0.112 8.996 30.013 1.00 91.75 98 PRO A C 1
ATOM 801 O O . PRO A 1 98 ? 0.532 8.008 30.616 1.00 91.75 98 PRO A O 1
ATOM 804 N N . ARG A 1 99 ? 0.916 9.994 29.648 1.00 84.56 99 ARG A N 1
ATOM 805 C CA . ARG A 1 99 ? 2.329 10.032 30.037 1.00 84.56 99 ARG A CA 1
ATOM 806 C C . ARG A 1 99 ? 2.418 10.261 31.552 1.00 84.56 99 ARG A C 1
ATOM 808 O O . ARG A 1 99 ? 1.739 11.159 32.047 1.00 84.56 99 ARG A O 1
ATOM 815 N N . SER A 1 100 ? 3.216 9.449 32.256 1.00 79.12 100 SER A N 1
ATOM 816 C CA . SER A 1 100 ? 3.566 9.680 33.671 1.00 79.12 100 SER A CA 1
ATOM 817 C C . SER A 1 100 ? 4.260 11.017 33.887 1.00 79.12 100 SER A C 1
ATOM 819 O O . SER A 1 100 ? 5.009 11.449 32.980 1.00 79.12 100 SER A O 1
#

Radius of gyration: 21.08 Å; chains: 1; bounding box: 42×37×62 Å

Secondary structure (DSSP, 8-state):
-----------S-----HHHHHHHHHHHHHTTTTS---HHHHHHHHHHHHHHHHHHHHHHHHHHT------HHHHHHHHHS----HHHHHHHHHHHS---

Organism: NCBI:txid89673